Protein AF-A0A8T4QT08-F1 (afdb_monomer)

Mean predicted aligned error: 8.89 Å

Secondary structure (DSSP, 8-state):
-HHHHHHHHHHHTT-S-HHHHHHHHHHHHHTTSEEEEEEEETTEEEEEEEE-S----TT--

Foldseek 3Di:
DVVVVVVVCVVVVCPDDPVVVVVVVVVCVVVLQWDWDWDQDPVGTDIDIDGRPDPPPPPDD

pLDDT: mean 75.9, std 12.99, range [43.88, 90.75]

Structure (mmCIF, N/CA/C/O backbone):
data_AF-A0A8T4QT08-F1
#
_entry.id   AF-A0A8T4QT08-F1
#
loop_
_atom_site.group_PDB
_atom_site.id
_atom_site.type_symbol
_atom_site.label_atom_id
_atom_site.label_alt_id
_atom_site.label_comp_id
_atom_site.label_asym_id
_atom_site.label_entity_id
_atom_site.label_seq_id
_atom_site.pdbx_PDB_ins_code
_atom_site.Cartn_x
_atom_site.Cartn_y
_atom_site.Cartn_z
_atom_site.occupancy
_atom_site.B_iso_or_equiv
_atom_site.auth_seq_id
_atom_site.auth_comp_id
_atom_site.auth_asym_id
_atom_site.auth_atom_id
_atom_site.pdbx_PDB_model_num
ATOM 1 N N . MET A 1 1 ? 2.993 -4.044 -7.620 1.00 73.44 1 MET A N 1
ATOM 2 C CA . MET A 1 1 ? 2.599 -3.129 -6.516 1.00 73.44 1 MET A CA 1
ATOM 3 C C . MET A 1 1 ? 3.213 -1.731 -6.622 1.00 73.44 1 MET A C 1
ATOM 5 O O . MET A 1 1 ? 2.685 -0.814 -6.003 1.00 73.44 1 MET A O 1
ATOM 9 N N . GLY A 1 2 ? 4.288 -1.540 -7.402 1.00 79.56 2 GLY A N 1
ATOM 10 C CA . GLY A 1 2 ? 4.939 -0.233 -7.568 1.00 79.56 2 GLY A CA 1
ATOM 11 C C . GLY A 1 2 ? 4.010 0.871 -8.084 1.00 79.56 2 GLY A C 1
ATOM 12 O O . GLY A 1 2 ? 3.993 1.949 -7.512 1.00 79.56 2 GLY A O 1
ATOM 13 N N . GLU A 1 3 ? 3.165 0.585 -9.076 1.00 81.56 3 GLU A N 1
ATOM 14 C CA . GLU A 1 3 ? 2.234 1.573 -9.647 1.00 81.56 3 GLU A CA 1
ATOM 15 C C . GLU A 1 3 ? 1.267 2.170 -8.606 1.00 81.56 3 GLU A C 1
ATOM 17 O O . GLU A 1 3 ? 1.055 3.380 -8.560 1.00 81.56 3 GLU A O 1
ATOM 22 N N . ILE A 1 4 ? 0.732 1.332 -7.712 1.00 82.94 4 ILE A N 1
ATOM 23 C CA . ILE A 1 4 ? -0.157 1.779 -6.629 1.00 82.94 4 ILE A CA 1
ATOM 24 C C . ILE A 1 4 ? 0.603 2.683 -5.656 1.00 82.94 4 ILE A C 1
ATOM 26 O O . ILE A 1 4 ? 0.063 3.677 -5.178 1.00 82.94 4 ILE A O 1
ATOM 30 N N . TYR A 1 5 ? 1.866 2.357 -5.375 1.00 85.50 5 TYR A N 1
ATOM 31 C CA . TYR A 1 5 ? 2.705 3.182 -4.515 1.00 85.50 5 TYR A CA 1
ATOM 32 C C . TYR A 1 5 ? 3.035 4.537 -5.147 1.00 85.50 5 TYR A C 1
ATOM 34 O O . TYR A 1 5 ? 3.034 5.546 -4.447 1.00 85.50 5 TYR A O 1
ATOM 42 N N . GLU A 1 6 ? 3.283 4.586 -6.457 1.00 86.50 6 GLU A N 1
ATOM 43 C CA . GLU A 1 6 ? 3.496 5.850 -7.167 1.00 86.50 6 GLU A CA 1
ATOM 44 C C . GLU A 1 6 ? 2.264 6.758 -7.080 1.00 86.50 6 GLU A C 1
ATOM 46 O O . GLU A 1 6 ? 2.400 7.922 -6.702 1.00 86.50 6 GLU A O 1
ATOM 51 N N . LYS A 1 7 ? 1.057 6.219 -7.310 1.00 84.75 7 LYS A N 1
ATOM 52 C CA . LYS A 1 7 ? -0.194 6.974 -7.106 1.00 84.75 7 LYS A CA 1
ATOM 53 C C . LYS A 1 7 ? -0.364 7.428 -5.656 1.00 84.75 7 LYS A C 1
ATOM 55 O O . LYS A 1 7 ? -0.628 8.598 -5.405 1.00 84.75 7 LYS A O 1
ATOM 60 N N . PHE A 1 8 ? -0.121 6.535 -4.696 1.00 84.12 8 PHE A N 1
ATOM 61 C CA . PHE A 1 8 ? -0.168 6.866 -3.271 1.00 84.12 8 PHE A CA 1
ATOM 62 C C . PHE A 1 8 ? 0.779 8.026 -2.911 1.00 84.12 8 PHE A C 1
ATOM 64 O O . PHE A 1 8 ? 0.400 8.924 -2.160 1.00 84.12 8 PHE A O 1
ATOM 71 N N . LYS A 1 9 ? 2.001 8.045 -3.461 1.00 85.62 9 LYS A N 1
ATOM 72 C CA . LYS A 1 9 ? 2.956 9.140 -3.239 1.00 85.62 9 LYS A CA 1
ATOM 73 C C . LYS A 1 9 ? 2.462 10.468 -3.808 1.00 85.62 9 LYS A C 1
ATOM 75 O O . LYS A 1 9 ? 2.687 11.488 -3.163 1.00 85.62 9 LYS A O 1
ATOM 80 N N . GLN A 1 10 ? 1.833 10.452 -4.984 1.00 84.62 10 GLN A N 1
ATOM 81 C CA . GLN A 1 10 ? 1.283 11.652 -5.622 1.00 84.62 10 GLN A CA 1
ATOM 82 C C . GLN A 1 10 ? 0.117 12.245 -4.820 1.00 84.62 10 GLN A C 1
ATOM 84 O O . GLN A 1 10 ? 0.012 13.462 -4.721 1.00 84.62 10 GLN A O 1
ATOM 89 N N . GLU A 1 11 ? -0.722 11.399 -4.218 1.00 80.88 11 GLU A N 1
ATOM 90 C CA . GLU A 1 11 ? -1.912 11.836 -3.476 1.00 80.88 11 GLU A CA 1
ATOM 91 C C . GLU A 1 11 ? -1.628 12.231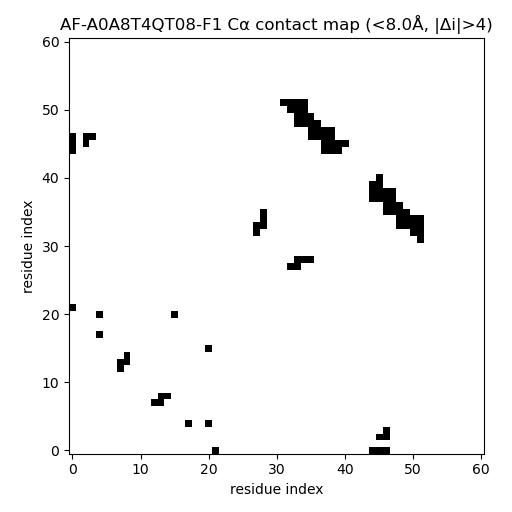 -2.019 1.00 80.88 11 GLU A C 1
ATOM 93 O O . GLU A 1 11 ?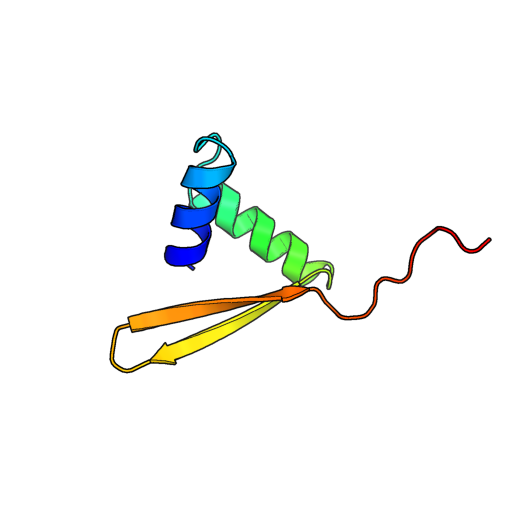 -2.220 13.185 -1.523 1.00 80.88 11 GLU A O 1
ATOM 98 N N . GLN A 1 12 ? -0.740 11.514 -1.318 1.00 74.25 12 GLN A N 1
ATOM 99 C CA . GLN A 1 12 ? -0.486 11.725 0.120 1.00 74.25 12 GLN A CA 1
ATOM 100 C C . GLN A 1 12 ? 0.875 12.356 0.431 1.00 74.25 12 GLN A C 1
ATOM 102 O O . GLN A 1 12 ? 1.257 12.445 1.593 1.00 74.25 12 GLN A O 1
ATOM 107 N N . GLY A 1 13 ? 1.634 12.775 -0.585 1.00 63.44 13 GLY A N 1
ATOM 108 C CA . GLY A 1 13 ? 2.915 13.449 -0.371 1.00 63.44 13 GLY A CA 1
ATOM 109 C C . GLY A 1 13 ? 3.969 12.541 0.265 1.00 63.44 13 GLY A C 1
ATOM 110 O O . GLY A 1 13 ? 4.577 12.904 1.258 1.00 63.44 13 GLY A O 1
ATOM 111 N N . ALA A 1 14 ? 4.171 11.346 -0.297 1.00 63.94 14 ALA A N 1
ATOM 112 C CA . ALA A 1 14 ? 5.305 10.442 -0.038 1.00 63.94 14 ALA A CA 1
ATOM 113 C C . ALA A 1 14 ? 5.823 10.295 1.420 1.00 63.94 14 ALA A C 1
ATOM 115 O O . ALA A 1 14 ? 7.005 10.014 1.617 1.00 63.94 14 ALA A O 1
ATOM 116 N N . GLU A 1 15 ? 4.972 10.405 2.445 1.00 78.19 15 GLU A N 1
ATOM 117 C CA . GLU A 1 15 ? 5.419 10.377 3.852 1.00 78.19 15 GLU A CA 1
ATOM 118 C C . GLU A 1 15 ? 5.985 9.020 4.303 1.00 78.19 15 GLU A C 1
ATOM 120 O O . GLU A 1 15 ? 6.701 8.926 5.301 1.00 78.19 15 GLU A O 1
ATOM 125 N N . ILE A 1 16 ? 5.666 7.939 3.583 1.00 84.25 16 ILE A N 1
ATOM 126 C CA . ILE A 1 16 ? 6.092 6.583 3.938 1.00 84.25 16 ILE A CA 1
ATOM 127 C C . ILE A 1 16 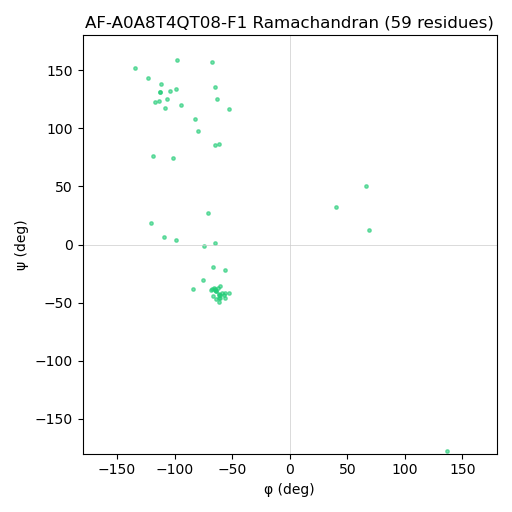? 6.882 5.911 2.817 1.00 84.25 16 ILE A C 1
ATOM 129 O O . ILE A 1 16 ? 6.567 6.022 1.631 1.00 84.25 16 ILE A O 1
ATOM 133 N N . SER A 1 17 ? 7.894 5.134 3.210 1.00 89.31 17 SER A N 1
ATOM 134 C CA . SER A 1 17 ? 8.692 4.322 2.289 1.00 89.31 17 SER A CA 1
ATOM 135 C C . SER A 1 17 ? 7.880 3.181 1.668 1.00 89.31 17 SER A C 1
ATOM 137 O O . SER A 1 17 ? 6.908 2.695 2.257 1.00 89.31 17 SER A O 1
ATOM 139 N N . TYR A 1 18 ? 8.328 2.686 0.511 1.00 87.69 18 TYR A N 1
ATOM 140 C CA . TYR A 1 18 ? 7.697 1.561 -0.190 1.00 87.69 18 TYR A CA 1
ATOM 141 C C . TYR A 1 18 ? 7.517 0.332 0.709 1.00 87.69 18 TYR A C 1
ATOM 143 O O . TYR A 1 18 ? 6.457 -0.285 0.729 1.00 87.69 18 TYR A O 1
ATOM 151 N N . LYS A 1 19 ? 8.523 0.012 1.532 1.00 89.69 19 LYS A N 1
ATOM 152 C CA . LYS A 1 19 ? 8.467 -1.121 2.467 1.00 89.69 19 LYS A CA 1
ATOM 153 C C . LYS A 1 19 ? 7.384 -0.933 3.533 1.00 89.69 19 LYS A C 1
ATOM 155 O O . LYS A 1 19 ? 6.686 -1.880 3.889 1.00 89.69 19 LYS A O 1
ATOM 160 N N . SER A 1 20 ? 7.231 0.287 4.046 1.00 89.44 20 SER A N 1
ATOM 161 C CA . SER A 1 20 ? 6.170 0.615 5.002 1.00 89.44 20 SER A CA 1
ATOM 162 C C . SER A 1 20 ? 4.789 0.561 4.351 1.00 89.44 20 SER A C 1
ATOM 164 O O . SER A 1 20 ? 3.854 0.039 4.959 1.00 89.44 20 SER A O 1
ATOM 166 N N . PHE A 1 21 ? 4.673 1.033 3.109 1.00 89.31 21 PHE A N 1
ATOM 167 C CA . PHE A 1 21 ? 3.455 0.926 2.311 1.00 89.31 21 PHE A CA 1
ATOM 168 C C . PHE A 1 21 ? 3.068 -0.536 2.058 1.00 89.31 21 PHE A C 1
ATOM 170 O O . PHE A 1 21 ? 1.949 -0.935 2.373 1.00 89.31 21 PHE A O 1
ATOM 177 N N . GLN A 1 22 ? 4.008 -1.365 1.599 1.00 89.06 22 GLN A N 1
ATOM 178 C CA . GLN 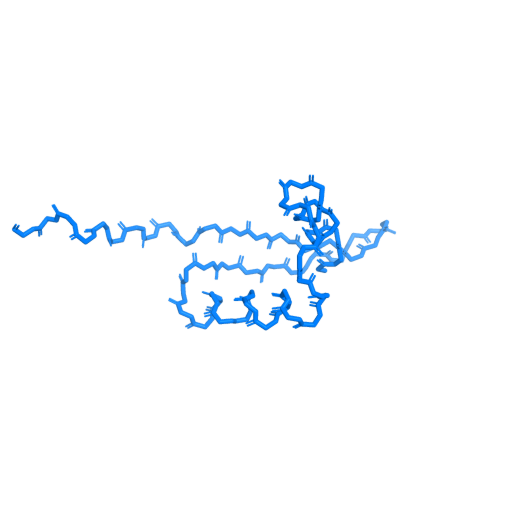A 1 22 ? 3.775 -2.788 1.357 1.00 89.06 22 GLN A CA 1
ATOM 179 C C . GLN A 1 22 ? 3.260 -3.496 2.618 1.00 89.06 22 GLN A C 1
ATOM 181 O O . GLN A 1 22 ? 2.239 -4.178 2.565 1.00 89.06 22 GLN A O 1
ATOM 186 N N . ARG A 1 23 ? 3.885 -3.255 3.779 1.00 90.75 23 ARG A N 1
ATOM 187 C CA . ARG A 1 23 ? 3.420 -3.813 5.062 1.00 90.75 23 ARG A CA 1
ATOM 188 C C . ARG A 1 23 ? 2.000 -3.369 5.426 1.00 90.75 23 ARG A C 1
ATOM 190 O O . ARG A 1 23 ? 1.265 -4.138 6.038 1.00 90.75 23 ARG A O 1
ATOM 197 N N . ARG A 1 24 ? 1.603 -2.131 5.102 1.00 89.06 24 ARG A N 1
ATOM 198 C CA . ARG A 1 24 ? 0.220 -1.659 5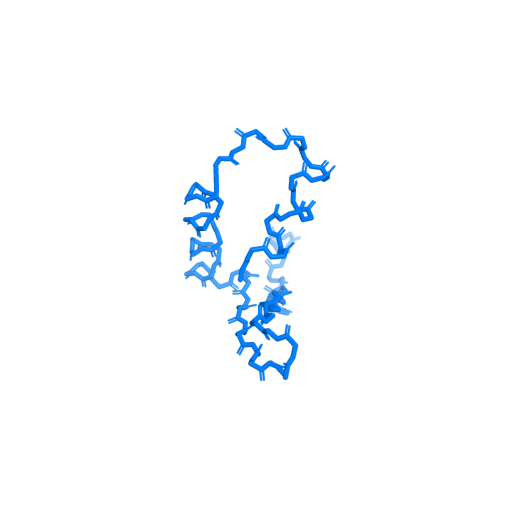.315 1.00 89.06 24 ARG A CA 1
ATOM 199 C C . ARG A 1 24 ? -0.756 -2.401 4.403 1.00 89.06 24 ARG A C 1
ATOM 201 O O . ARG A 1 24 ? -1.779 -2.868 4.892 1.00 89.06 24 ARG A O 1
ATOM 208 N N . MET A 1 25 ? -0.414 -2.572 3.129 1.00 88.12 25 MET A N 1
ATOM 209 C CA . MET A 1 25 ? -1.231 -3.329 2.176 1.00 88.12 25 MET A CA 1
ATOM 210 C C . MET A 1 25 ? -1.397 -4.790 2.602 1.00 88.12 25 MET A C 1
ATOM 212 O O . MET A 1 25 ? -2.506 -5.313 2.583 1.00 88.12 25 MET A O 1
ATOM 216 N N . GLU A 1 26 ? -0.327 -5.430 3.075 1.00 89.69 26 GLU A N 1
ATOM 217 C CA . GLU A 1 26 ? -0.384 -6.786 3.633 1.00 89.69 26 GLU A CA 1
ATOM 218 C C . GLU A 1 26 ? -1.304 -6.862 4.856 1.00 89.69 26 GLU A C 1
ATOM 220 O O . GLU A 1 26 ? -2.125 -7.770 4.939 1.00 89.69 26 GLU A O 1
ATOM 225 N N . LYS A 1 27 ? -1.238 -5.891 5.777 1.00 90.69 27 LYS A N 1
ATOM 226 C CA . LYS A 1 27 ? -2.156 -5.831 6.928 1.00 90.69 27 LYS A CA 1
ATOM 227 C C . LYS A 1 27 ? -3.615 -5.681 6.505 1.00 90.69 27 LYS A C 1
ATOM 229 O O . LYS A 1 27 ? -4.472 -6.356 7.065 1.00 90.69 27 LYS A O 1
ATOM 234 N N . LEU A 1 28 ? -3.899 -4.820 5.528 1.00 87.12 28 LEU A N 1
ATOM 235 C CA . LEU A 1 28 ? -5.255 -4.632 5.007 1.00 87.12 28 LEU A CA 1
ATOM 236 C C . LEU A 1 28 ? -5.768 -5.899 4.313 1.00 87.12 28 LEU A C 1
ATOM 238 O O . LEU A 1 28 ? -6.928 -6.265 4.491 1.00 87.12 28 LEU A O 1
ATOM 242 N N . LYS A 1 29 ? -4.894 -6.592 3.575 1.00 86.44 29 LYS A N 1
ATOM 243 C CA . LYS A 1 29 ? -5.198 -7.882 2.948 1.00 86.44 29 LYS A CA 1
ATOM 244 C C . LYS A 1 29 ? -5.484 -8.957 3.997 1.00 86.44 29 LYS A C 1
ATOM 246 O O . LYS A 1 29 ? -6.483 -9.658 3.891 1.00 86.44 29 LYS A O 1
ATOM 251 N N . LEU A 1 30 ? -4.643 -9.062 5.027 1.00 87.69 30 LEU A N 1
ATOM 252 C CA . LEU A 1 30 ? -4.825 -10.003 6.139 1.00 87.69 30 LEU A CA 1
ATOM 253 C C . LEU A 1 30 ? -6.107 -9.726 6.930 1.00 87.69 30 LEU A C 1
ATOM 255 O O . LEU A 1 30 ? -6.779 -10.662 7.346 1.00 87.69 30 LEU A O 1
ATOM 259 N N . GLY A 1 31 ? -6.460 -8.453 7.111 1.00 86.50 31 GLY A N 1
ATOM 260 C CA . GLY A 1 31 ? -7.715 -8.047 7.742 1.00 86.50 31 GLY A CA 1
ATOM 261 C C . GLY A 1 31 ? -8.952 -8.221 6.855 1.00 86.50 31 GLY A C 1
ATOM 262 O O . GLY A 1 31 ? -10.047 -7.896 7.297 1.00 86.50 31 GLY A O 1
ATOM 263 N N . GLY A 1 32 ? -8.797 -8.693 5.612 1.00 83.88 32 GLY A N 1
ATOM 264 C CA . GLY A 1 32 ? -9.903 -8.876 4.672 1.00 83.88 32 GLY A CA 1
ATOM 265 C C . GLY A 1 32 ? -10.530 -7.571 4.177 1.00 83.88 32 GLY A C 1
ATOM 266 O O . GLY A 1 32 ? -11.594 -7.609 3.574 1.00 83.88 32 GLY A O 1
ATOM 267 N N . PHE A 1 33 ? -9.891 -6.421 4.406 1.00 81.12 33 PHE A N 1
ATOM 268 C CA . PHE A 1 33 ? -10.388 -5.117 3.954 1.00 81.12 33 PHE A CA 1
ATOM 269 C C . PHE A 1 33 ? -10.173 -4.911 2.455 1.00 81.12 33 PHE A C 1
ATOM 271 O O . PHE A 1 33 ? -10.949 -4.222 1.792 1.00 81.12 33 PHE A O 1
ATOM 278 N N . ILE A 1 34 ? -9.108 -5.509 1.920 1.00 85.06 34 ILE A N 1
ATOM 279 C CA . ILE A 1 34 ? -8.768 -5.430 0.504 1.00 85.06 34 ILE A CA 1
ATOM 280 C C . ILE A 1 34 ? -8.404 -6.801 -0.050 1.00 85.06 34 ILE A C 1
ATOM 282 O O . ILE A 1 34 ? -7.848 -7.651 0.645 1.00 85.06 34 ILE A O 1
ATOM 286 N N . THR A 1 35 ? -8.640 -6.977 -1.343 1.00 85.25 35 THR A N 1
ATOM 287 C CA . THR A 1 35 ? -8.097 -8.086 -2.127 1.00 85.25 35 THR A CA 1
ATOM 288 C C . THR A 1 35 ? -7.103 -7.524 -3.131 1.00 85.25 35 THR A C 1
ATOM 290 O O . THR A 1 35 ? -7.401 -6.552 -3.822 1.00 85.25 35 THR A O 1
ATOM 293 N N . THR A 1 36 ? -5.915 -8.122 -3.210 1.00 81.31 36 THR A N 1
ATOM 294 C CA . THR A 1 36 ? -4.887 -7.740 -4.185 1.00 81.31 36 THR A CA 1
ATOM 295 C C . THR A 1 36 ? -4.676 -8.875 -5.173 1.00 81.31 36 THR A C 1
ATOM 297 O O . THR A 1 36 ? -4.325 -9.977 -4.750 1.00 81.31 36 THR A O 1
ATOM 300 N N . ASN A 1 37 ? -4.838 -8.582 -6.462 1.00 80.62 37 ASN A N 1
ATOM 301 C CA . ASN A 1 37 ? -4.537 -9.496 -7.559 1.00 80.62 37 ASN A CA 1
ATOM 302 C C . ASN A 1 37 ? -3.348 -8.958 -8.355 1.00 80.62 37 ASN A C 1
ATOM 304 O O . ASN A 1 37 ? -3.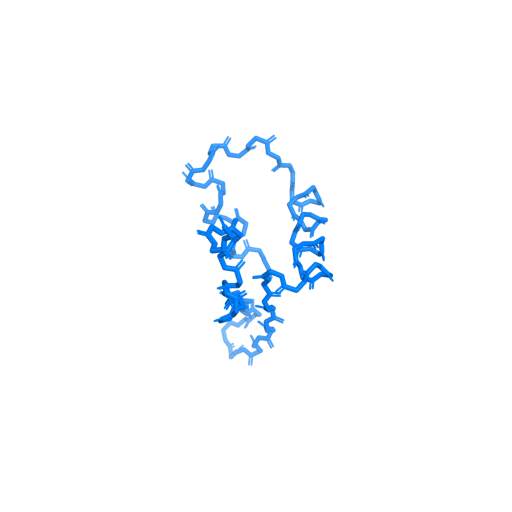325 -7.784 -8.726 1.00 80.62 37 ASN A O 1
ATOM 308 N N . GLU A 1 38 ? -2.361 -9.810 -8.617 1.00 76.00 38 GLU A N 1
ATOM 309 C CA . GLU A 1 38 ? -1.270 -9.489 -9.534 1.00 76.00 38 GLU A CA 1
ATOM 310 C C . GLU A 1 38 ? -1.619 -10.035 -10.912 1.00 76.00 38 GLU A C 1
ATOM 312 O O . GLU A 1 38 ? -1.833 -11.235 -11.082 1.00 76.00 38 GLU A O 1
ATOM 317 N N . VAL A 1 39 ? -1.705 -9.139 -11.889 1.00 73.94 39 VAL A N 1
ATOM 318 C CA . VAL A 1 39 ? -1.949 -9.485 -13.283 1.00 73.94 39 VAL A CA 1
ATOM 319 C C . VAL A 1 39 ? -0.647 -9.259 -14.039 1.00 73.94 39 VAL A C 1
ATOM 321 O O . VAL A 1 39 ? -0.114 -8.150 -14.094 1.00 73.94 39 VAL A O 1
ATOM 324 N N . LEU A 1 40 ? -0.115 -10.345 -14.591 1.00 67.62 40 LEU A N 1
ATOM 325 C CA . LEU A 1 40 ? 1.006 -10.331 -15.522 1.00 67.62 40 LEU A CA 1
ATOM 326 C C . LEU A 1 40 ? 0.468 -9.963 -16.906 1.00 67.62 40 LEU A C 1
ATOM 328 O O . LEU A 1 40 ? -0.066 -10.815 -17.617 1.00 67.62 40 LEU A O 1
ATOM 332 N N . SE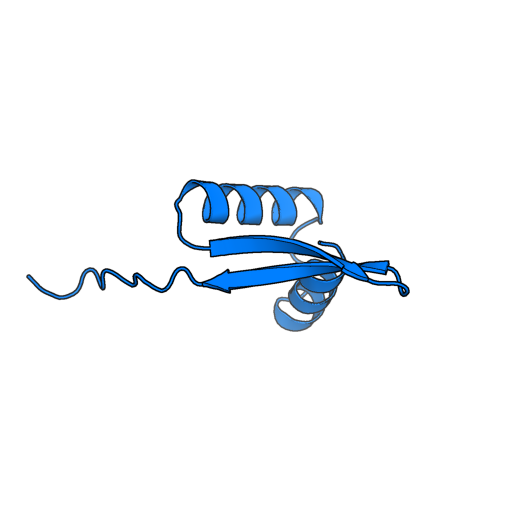R A 1 41 ? 0.589 -8.693 -17.274 1.00 62.62 41 SER A N 1
ATOM 333 C CA . SER A 1 41 ? 0.272 -8.218 -18.620 1.00 62.62 41 SER A CA 1
ATOM 334 C C . SER A 1 41 ? 1.555 -8.120 -19.448 1.00 62.62 41 SER A C 1
ATOM 336 O O . SER A 1 41 ? 2.653 -8.023 -18.902 1.00 62.62 41 SER A O 1
ATOM 338 N N . LYS A 1 42 ? 1.435 -8.138 -20.783 1.00 61.94 42 LYS A N 1
ATOM 339 C CA . LYS A 1 42 ? 2.586 -8.066 -21.709 1.00 61.94 42 LYS A CA 1
ATOM 340 C C . LYS A 1 42 ? 3.478 -6.829 -21.502 1.00 61.94 42 LYS A C 1
ATOM 342 O O . LYS A 1 42 ? 4.650 -6.894 -21.848 1.00 61.94 42 LYS A O 1
ATOM 347 N N . ASP A 1 43 ? 2.947 -5.770 -20.890 1.00 61.34 43 ASP A N 1
ATOM 348 C CA . ASP A 1 43 ? 3.652 -4.515 -20.595 1.00 61.34 43 ASP A CA 1
ATOM 349 C C . ASP A 1 43 ? 4.181 -4.407 -19.150 1.00 61.34 43 ASP A C 1
ATOM 351 O O . ASP A 1 43 ? 4.737 -3.378 -18.766 1.00 61.34 43 ASP A O 1
ATOM 355 N N . GLY A 1 44 ? 4.041 -5.458 -18.332 1.00 60.50 44 GLY A N 1
ATOM 356 C CA . GLY A 1 44 ? 4.583 -5.502 -16.973 1.00 60.50 44 GLY A CA 1
ATOM 357 C C . GLY A 1 44 ? 3.630 -6.072 -15.921 1.00 60.50 44 GLY A C 1
ATOM 358 O O . GLY A 1 44 ? 2.516 -6.518 -16.199 1.00 60.50 44 GLY A O 1
ATOM 359 N N . HIS A 1 45 ? 4.102 -6.073 -14.672 1.00 64.62 45 HIS A N 1
ATOM 360 C CA . HIS A 1 45 ? 3.331 -6.527 -13.516 1.00 64.62 45 HIS A CA 1
ATOM 361 C C . HIS A 1 45 ? 2.411 -5.410 -13.011 1.00 64.62 45 HIS A C 1
ATOM 363 O O . HIS A 1 45 ? 2.873 -4.467 -12.360 1.00 64.62 45 HIS A O 1
ATOM 369 N N . THR A 1 46 ? 1.106 -5.546 -13.233 1.00 67.94 46 THR A N 1
ATOM 370 C CA . THR A 1 46 ? 0.101 -4.640 -12.666 1.00 67.94 46 THR A CA 1
ATOM 371 C C . THR A 1 46 ? -0.508 -5.275 -11.424 1.00 67.94 46 THR A C 1
ATOM 373 O O . THR A 1 46 ? -0.877 -6.449 -11.417 1.00 67.94 46 THR A O 1
ATOM 376 N N . SER A 1 47 ? -0.624 -4.502 -10.346 1.00 74.25 47 SER A N 1
ATOM 377 C CA . SER A 1 47 ? -1.344 -4.945 -9.151 1.00 74.25 47 SER A CA 1
ATOM 378 C C . SER A 1 47 ? -2.670 -4.211 -9.068 1.00 74.25 47 SER A C 1
ATOM 380 O O . SER A 1 47 ? -2.697 -2.984 -9.079 1.00 74.25 47 SER A O 1
ATOM 382 N N . LEU A 1 48 ? -3.757 -4.968 -8.966 1.00 75.69 48 LEU A N 1
ATOM 383 C CA . LEU A 1 48 ? -5.108 -4.453 -8.791 1.00 75.69 48 LEU A CA 1
ATOM 384 C C . LEU A 1 48 ? -5.522 -4.646 -7.337 1.00 75.69 48 LEU A C 1
ATOM 386 O O . LEU A 1 48 ? -5.352 -5.731 -6.777 1.00 75.69 48 LEU A O 1
ATOM 390 N N . VAL A 1 49 ? -6.056 -3.592 -6.727 1.00 79.12 49 VAL A N 1
ATOM 391 C CA . VAL A 1 49 ? -6.567 -3.618 -5.357 1.00 79.12 49 VAL A CA 1
ATOM 392 C C . VAL A 1 49 ? -8.055 -3.327 -5.399 1.00 79.12 49 VAL A C 1
ATOM 394 O O . VAL A 1 49 ? -8.475 -2.284 -5.892 1.00 79.12 49 VAL A O 1
ATOM 397 N N . HIS A 1 50 ? -8.837 -4.255 -4.865 1.00 80.81 50 HIS A N 1
ATOM 398 C CA . HIS A 1 50 ? -10.278 -4.121 -4.722 1.00 80.81 50 HIS A CA 1
ATOM 399 C C . HIS A 1 50 ? -10.622 -4.015 -3.243 1.00 80.81 50 HIS A C 1
ATOM 401 O O . HIS A 1 50 ? -10.079 -4.762 -2.425 1.00 80.81 50 HIS A O 1
ATOM 407 N N . TYR A 1 51 ? -11.547 -3.122 -2.904 1.00 80.25 51 TYR A N 1
ATOM 408 C CA . TYR A 1 51 ? -12.189 -3.151 -1.596 1.00 80.25 51 TYR A CA 1
ATOM 409 C C . TYR A 1 51 ? -13.006 -4.433 -1.478 1.00 80.25 51 TYR A C 1
ATOM 411 O O . TYR A 1 51 ? -13.697 -4.828 -2.423 1.00 80.25 51 TYR A O 1
ATOM 419 N N . ALA A 1 52 ? -12.905 -5.109 -0.336 1.00 72.75 52 ALA A N 1
ATOM 420 C CA . ALA A 1 52 ? -13.783 -6.233 -0.072 1.00 72.75 52 ALA A CA 1
ATOM 421 C C . ALA A 1 52 ? -15.226 -5.714 -0.008 1.00 72.75 52 ALA A C 1
ATOM 423 O O . ALA A 1 52 ? -15.528 -4.799 0.752 1.00 72.75 52 ALA A O 1
ATOM 424 N N . ALA A 1 53 ? -16.116 -6.300 -0.810 1.00 62.53 53 ALA A N 1
ATOM 425 C CA . ALA A 1 53 ? -17.510 -5.871 -0.949 1.00 62.53 53 ALA A CA 1
ATOM 426 C C . ALA A 1 53 ? -18.356 -6.023 0.334 1.00 62.53 53 ALA A C 1
ATOM 428 O O . ALA A 1 53 ? -19.541 -5.706 0.329 1.00 62.53 53 ALA A O 1
ATOM 429 N N . SER A 1 54 ? -17.774 -6.489 1.440 1.00 53.19 54 SER A N 1
ATOM 430 C CA . SER A 1 54 ? -18.424 -6.515 2.743 1.00 53.19 54 SER A CA 1
ATOM 431 C C . SER A 1 54 ? -17.921 -5.364 3.613 1.00 53.19 54 SER A C 1
ATOM 433 O O . SER A 1 54 ? -17.199 -5.573 4.592 1.00 53.19 54 SER A O 1
ATOM 435 N N . GLU A 1 55 ? -18.368 -4.146 3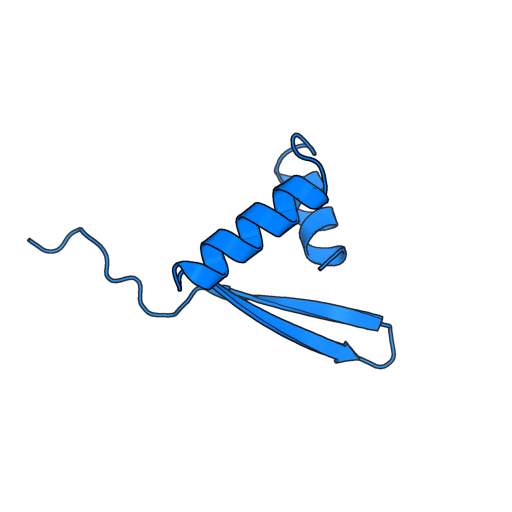.315 1.00 53.94 55 GLU A N 1
ATOM 436 C CA . GLU A 1 55 ? -18.619 -3.201 4.398 1.00 53.94 55 GLU A CA 1
ATOM 437 C C . GLU A 1 55 ? -19.713 -3.824 5.278 1.00 53.94 55 GLU A C 1
ATOM 439 O O . GLU A 1 55 ? -20.901 -3.556 5.111 1.00 53.94 55 GLU A O 1
ATOM 444 N N . LYS A 1 56 ? -19.340 -4.666 6.249 1.00 54.09 56 LYS A N 1
ATOM 445 C CA . LYS A 1 56 ? -20.119 -4.699 7.487 1.00 54.09 56 LYS A CA 1
ATOM 446 C C . LYS A 1 56 ? -19.913 -3.326 8.111 1.00 54.09 56 LYS A C 1
ATOM 448 O O . LYS A 1 56 ? -18.975 -3.120 8.878 1.00 54.09 56 LYS A O 1
ATOM 453 N N . LYS A 1 57 ? -20.737 -2.364 7.691 1.00 47.34 57 LYS A N 1
ATOM 454 C CA . LYS A 1 57 ? -20.841 -1.066 8.341 1.00 47.34 57 LYS A CA 1
ATOM 455 C C . LYS A 1 57 ? -21.107 -1.346 9.815 1.00 47.34 57 LYS A C 1
ATOM 457 O O . LYS A 1 57 ? -22.116 -1.940 10.171 1.00 47.34 57 LYS A O 1
ATOM 462 N N . LEU A 1 58 ? -20.178 -0.944 10.670 1.00 53.47 58 LEU A N 1
ATOM 463 C CA . LEU A 1 58 ? -20.275 -1.026 12.129 1.00 53.47 58 LEU A CA 1
ATOM 464 C C . LEU A 1 58 ? -21.306 -0.023 12.703 1.00 53.47 58 LEU A C 1
ATOM 466 O O . LEU A 1 58 ? -21.157 0.427 13.831 1.00 53.47 58 LEU A O 1
ATOM 470 N N . THR A 1 59 ? -22.333 0.358 11.934 1.00 52.12 59 THR A N 1
ATOM 471 C CA . THR A 1 59 ? -23.311 1.404 12.289 1.00 52.12 59 THR A CA 1
ATOM 472 C C . THR A 1 59 ? -24.758 0.909 12.344 1.00 52.12 59 THR A C 1
ATOM 474 O O . THR A 1 59 ? -25.669 1.725 12.305 1.00 52.12 59 THR A O 1
ATOM 477 N N . GLU A 1 60 ? -24.993 -0.399 12.444 1.00 43.88 60 GLU A N 1
ATOM 478 C CA . GLU A 1 60 ? -26.333 -0.957 12.683 1.00 43.88 60 GLU A CA 1
ATOM 479 C C . GLU A 1 60 ? -26.349 -1.743 14.001 1.00 43.88 60 GLU A C 1
ATOM 481 O O . GLU A 1 60 ? -26.287 -2.971 14.001 1.00 43.88 60 GLU A O 1
ATOM 486 N N . PHE A 1 61 ? -26.384 -1.021 15.123 1.00 48.47 61 PHE A N 1
ATOM 487 C CA . PHE A 1 61 ? -26.826 -1.519 16.429 1.00 48.47 61 PHE A CA 1
ATOM 488 C C . PHE A 1 61 ? -27.591 -0.415 17.154 1.00 48.47 61 PHE A C 1
ATOM 490 O O . PHE A 1 61 ? -27.097 0.736 17.137 1.00 48.47 61 PHE A O 1
#

Solvent-accessible surface area (backbone atoms only — not comparable to full-atom values): 3851 Å² total; per-residue (Å²): 85,66,69,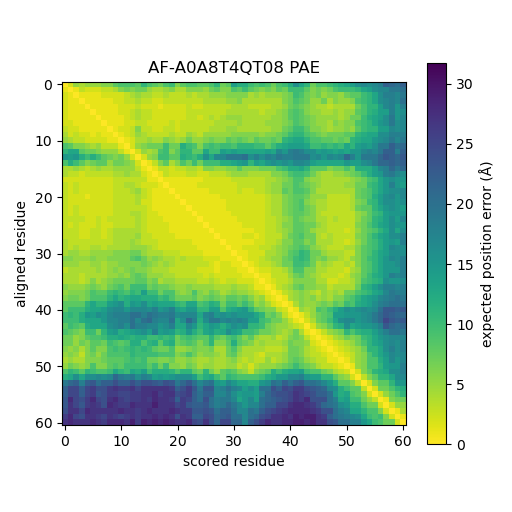58,50,54,53,48,30,73,76,66,64,58,83,63,54,70,69,60,51,52,54,50,53,50,50,36,39,74,69,56,54,32,46,78,48,79,46,84,48,101,91,45,76,45,54,48,78,41,72,40,92,71,75,75,66,92,78,83,129

Radius of gyration: 13.77 Å; Cα contacts (8 Å, |Δi|>4): 48; chains: 1; bounding box: 36×24×38 Å

Nearest PDB structures (foldseek):
  3l7w-assembly1_A-2  TM=8.434E-01  e=1.136E+00  Streptococcus mutans UA159
  2dqr-assembly1_B  TM=5.889E-01  e=4.522E-01  Bacillus subtilis
  2gib-assembly1_A  TM=5.566E-01  e=2.343E+00  Severe acute respiratory syndrome-related coronavirus
  1x0g-assembly1_D  TM=5.039E-01  e=2.343E+00  Thermosynechococcus vestitus BP-1
  7ce0-assembly2_B  TM=5.462E-01  e=4.523E+00  Severe acute respiratory syndrome coronavirus 2

Sequence (61 aa):
MGEIYEKFKQEQGAEISYKSFQRRMEKLKLGGFITTNEVLSKDGHTSLVHYAASEKKLTEF